Protein AF-A0A1W9GF25-F1 (afdb_monomer_lite)

Sequence (136 aa):
MNEQLAYTLAAASVGFAAAAFFCAGTALLRHKTMVVLATSYWDYNKEHAIAIVSQSAQYAVGGLLLLVSFLMQVVAALASPTNLLSLHPVLANAYIFVLAILLPTGAAAFGLYKLLLRWRLPLLLQELEENTKASS

pLDDT: mean 84.98, std 7.82, range [59.0, 95.12]

Foldseek 3Di:
DDPVLVVLLVVLVVQLVVLVVLLVVLVPDDLVNLLCVQPVPDHHDPVSSLVSQLVSLLSNLVSVVSNVVSVVSNVVSPDDPVPPPPDDPQCVPVVSVCCVCCVVSVVVSVVSSVVSSVVSVVVSVVVNVVVVVVVD

Radius of gyration: 20.84 Å; chains: 1; bounding box: 54×18×61 Å

Structure (mmCIF, N/CA/C/O backbone):
data_AF-A0A1W9GF25-F1
#
_entry.id   AF-A0A1W9GF25-F1
#
loop_
_atom_site.group_PDB
_atom_site.id
_atom_site.type_symbol
_atom_site.label_atom_id
_atom_site.label_alt_id
_atom_site.label_comp_id
_atom_site.label_asym_id
_atom_site.label_entity_id
_atom_site.label_seq_id
_atom_site.pdbx_PDB_ins_code
_atom_site.Cartn_x
_atom_site.Cartn_y
_atom_site.Cartn_z
_atom_site.occupancy
_atom_site.B_iso_or_equiv
_atom_site.auth_seq_id
_atom_site.auth_comp_id
_atom_site.auth_asym_id
_atom_site.auth_atom_id
_atom_site.pdbx_PDB_model_num
ATOM 1 N N . MET A 1 1 ? 2.988 3.974 -32.620 1.00 66.94 1 MET A N 1
ATOM 2 C CA . MET A 1 1 ? 2.699 3.361 -31.306 1.00 66.94 1 MET A CA 1
ATOM 3 C C . MET A 1 1 ? 2.419 1.894 -31.554 1.00 66.94 1 MET A C 1
ATOM 5 O O . MET A 1 1 ? 1.551 1.607 -32.364 1.00 66.94 1 MET A O 1
ATOM 9 N N . ASN A 1 2 ? 3.187 0.996 -30.943 1.00 90.00 2 ASN A N 1
ATOM 10 C CA . ASN A 1 2 ? 3.048 -0.445 -31.176 1.00 90.00 2 ASN A CA 1
ATOM 11 C C . ASN A 1 2 ? 1.895 -0.995 -30.320 1.00 90.00 2 ASN A C 1
ATOM 13 O O . ASN A 1 2 ? 1.624 -0.449 -29.249 1.00 90.00 2 ASN A O 1
ATOM 17 N N . GLU A 1 3 ? 1.251 -2.083 -30.747 1.00 87.88 3 GLU A N 1
ATOM 18 C CA . GLU A 1 3 ? 0.120 -2.699 -30.025 1.00 87.88 3 GLU A CA 1
ATOM 19 C C . GLU A 1 3 ? 0.473 -3.039 -28.567 1.00 87.88 3 GLU A C 1
ATOM 21 O O . GLU A 1 3 ? -0.288 -2.742 -27.650 1.00 87.88 3 GLU A O 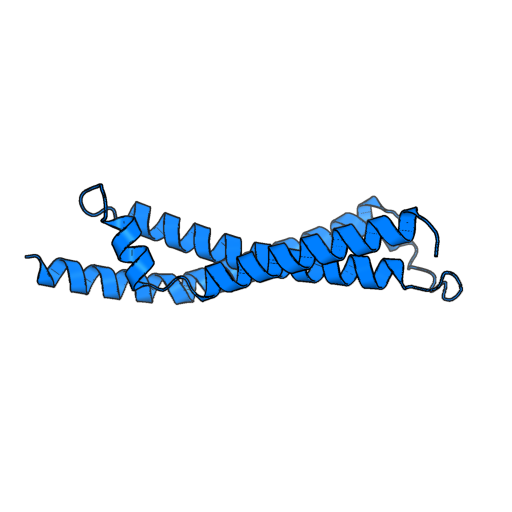1
ATOM 26 N N . GLN A 1 4 ? 1.687 -3.542 -28.325 1.00 86.06 4 GLN A N 1
ATOM 27 C CA . GLN A 1 4 ? 2.202 -3.820 -26.980 1.00 86.06 4 GLN A CA 1
ATOM 28 C C . GLN A 1 4 ? 2.228 -2.575 -26.076 1.00 86.06 4 GLN A C 1
ATOM 30 O O . GLN A 1 4 ? 1.876 -2.655 -24.897 1.00 86.06 4 GLN A O 1
ATOM 35 N N . LEU A 1 5 ? 2.630 -1.420 -26.617 1.00 84.94 5 LEU A N 1
ATOM 36 C CA . LEU A 1 5 ? 2.662 -0.162 -25.869 1.00 84.94 5 LEU A CA 1
ATOM 37 C C . LEU A 1 5 ? 1.236 0.315 -25.562 1.00 84.94 5 LEU A C 1
ATOM 39 O O . LEU A 1 5 ? 0.967 0.748 -24.444 1.00 84.94 5 LEU A O 1
ATOM 43 N N . ALA A 1 6 ? 0.314 0.166 -26.519 1.00 84.75 6 ALA A N 1
ATOM 44 C CA . ALA A 1 6 ? -1.094 0.501 -26.326 1.00 84.75 6 ALA A CA 1
ATOM 45 C C . ALA A 1 6 ? -1.734 -0.344 -25.208 1.00 84.75 6 ALA A C 1
ATOM 47 O O . ALA A 1 6 ? -2.357 0.213 -24.303 1.00 84.75 6 ALA A O 1
ATOM 48 N N . TYR A 1 7 ? -1.521 -1.666 -25.211 1.00 85.75 7 TYR A N 1
ATOM 49 C CA . TYR A 1 7 ? -2.027 -2.552 -24.157 1.00 85.75 7 TYR A CA 1
ATOM 50 C C . TYR A 1 7 ? -1.392 -2.279 -22.790 1.00 85.75 7 TYR A C 1
ATOM 52 O O . TYR A 1 7 ? -2.099 -2.285 -21.784 1.00 85.75 7 TYR A O 1
ATOM 60 N N . THR A 1 8 ? -0.090 -1.981 -22.743 1.00 86.69 8 THR A N 1
ATOM 61 C CA . THR A 1 8 ? 0.608 -1.647 -21.488 1.00 86.69 8 THR A CA 1
ATOM 62 C C . THR A 1 8 ? 0.044 -0.368 -20.865 1.00 86.69 8 THR A C 1
ATOM 64 O O . THR A 1 8 ? -0.275 -0.349 -19.677 1.00 86.69 8 THR A O 1
ATOM 67 N N . LEU A 1 9 ? -0.149 0.688 -21.663 1.00 85.38 9 LEU A N 1
ATOM 68 C CA . LEU A 1 9 ? -0.718 1.951 -21.183 1.00 85.38 9 LEU A CA 1
ATOM 69 C C . LEU A 1 9 ? -2.189 1.805 -20.772 1.00 85.38 9 LEU A C 1
ATOM 71 O O . LEU A 1 9 ? -2.597 2.377 -19.758 1.00 85.38 9 LEU A O 1
ATOM 75 N N . ALA A 1 10 ? -2.978 1.018 -21.510 1.00 86.94 10 ALA A N 1
ATOM 76 C CA . ALA A 1 10 ? -4.361 0.720 -21.147 1.00 86.94 10 ALA A CA 1
ATOM 77 C C . ALA A 1 10 ? -4.442 -0.036 -19.809 1.00 86.94 10 ALA A C 1
ATOM 79 O O . ALA A 1 10 ? -5.169 0.389 -18.909 1.00 86.94 10 ALA A O 1
ATOM 80 N N . ALA A 1 11 ? -3.650 -1.101 -19.641 1.00 87.25 11 ALA A N 1
ATOM 81 C CA . ALA A 1 11 ? -3.591 -1.867 -18.398 1.00 87.25 11 ALA A CA 1
ATOM 82 C C . ALA A 1 11 ? -3.137 -1.000 -17.212 1.00 87.25 11 ALA A C 1
ATOM 84 O O . ALA A 1 11 ? -3.767 -1.033 -16.153 1.00 87.25 11 ALA A O 1
ATOM 85 N N . ALA A 1 12 ? -2.106 -0.170 -17.403 1.00 86.38 12 ALA A N 1
ATOM 86 C CA . ALA A 1 12 ? -1.625 0.739 -16.368 1.00 86.38 12 ALA A CA 1
ATOM 87 C C . ALA A 1 12 ? -2.678 1.787 -15.975 1.00 86.38 12 ALA A C 1
ATOM 89 O O . ALA A 1 12 ? -2.841 2.078 -14.792 1.00 86.38 12 ALA A O 1
ATOM 90 N N . SER A 1 13 ? -3.441 2.307 -16.940 1.00 85.50 13 SER A N 1
ATOM 91 C CA . SER A 1 13 ? -4.507 3.285 -16.684 1.00 85.50 13 SER A CA 1
ATOM 92 C C . SER A 1 13 ? -5.674 2.678 -15.902 1.00 85.50 13 SER A C 1
ATOM 94 O O . SER A 1 13 ? -6.134 3.267 -14.922 1.00 85.50 13 SER A O 1
ATOM 96 N N . VAL A 1 14 ? -6.128 1.481 -16.291 1.00 87.31 14 VAL A N 1
ATOM 97 C CA . VAL A 1 14 ? -7.185 0.750 -15.567 1.00 87.31 14 VAL A CA 1
ATOM 98 C C . VAL A 1 14 ? -6.725 0.412 -14.149 1.00 87.31 14 VAL A C 1
ATOM 100 O O . VAL A 1 14 ? -7.462 0.633 -13.187 1.00 87.31 14 VAL A O 1
ATOM 103 N N . GLY A 1 15 ? -5.489 -0.066 -14.006 1.00 85.88 15 GLY A N 1
ATOM 104 C CA . GLY A 1 15 ? -4.892 -0.362 -12.712 1.00 85.88 15 GLY A CA 1
ATOM 105 C C . GLY A 1 15 ? -4.765 0.869 -11.811 1.00 85.88 15 GLY A C 1
ATOM 106 O O . GLY A 1 15 ? -5.131 0.812 -10.636 1.00 85.88 15 GLY A O 1
ATOM 107 N N . PHE A 1 16 ? -4.317 2.000 -12.362 1.00 85.94 16 PHE A N 1
ATOM 108 C CA . PHE A 1 16 ? -4.226 3.268 -11.639 1.00 85.94 16 PHE A CA 1
ATOM 109 C C . PHE A 1 16 ? -5.600 3.730 -11.144 1.00 85.94 16 PHE A C 1
ATOM 111 O O . PHE A 1 16 ? -5.740 4.097 -9.976 1.00 85.94 16 PHE A O 1
ATOM 118 N N . ALA A 1 17 ? -6.629 3.656 -11.993 1.00 86.44 17 ALA A N 1
ATOM 119 C CA . ALA A 1 17 ? -7.995 3.989 -11.600 1.00 86.44 17 ALA A CA 1
ATOM 120 C C . ALA A 1 17 ? -8.492 3.079 -10.463 1.00 86.44 17 ALA A C 1
ATOM 122 O O . ALA A 1 17 ? -8.990 3.579 -9.454 1.00 86.44 17 ALA A O 1
ATOM 123 N N . ALA A 1 18 ? -8.296 1.761 -10.569 1.00 85.19 18 ALA A N 1
ATOM 124 C CA . ALA A 1 18 ? -8.668 0.815 -9.515 1.00 85.19 18 ALA A CA 1
ATOM 125 C C . ALA A 1 18 ? -7.944 1.108 -8.186 1.00 85.19 18 ALA A C 1
ATOM 127 O O . ALA A 1 18 ? -8.565 1.120 -7.121 1.00 85.19 18 ALA A O 1
ATOM 128 N N . ALA A 1 19 ? -6.647 1.415 -8.242 1.00 87.81 19 ALA A N 1
ATOM 129 C CA . ALA A 1 19 ? -5.861 1.797 -7.074 1.00 87.81 19 ALA A CA 1
ATOM 130 C C . ALA A 1 19 ? -6.362 3.107 -6.438 1.00 87.81 19 ALA A C 1
ATOM 132 O O . ALA A 1 19 ? -6.468 3.198 -5.213 1.00 87.81 19 ALA A O 1
ATOM 133 N N . ALA A 1 20 ? -6.746 4.096 -7.251 1.00 84.81 20 ALA A N 1
ATOM 134 C CA . ALA A 1 20 ? -7.342 5.342 -6.772 1.00 84.81 20 ALA A CA 1
ATOM 135 C C . ALA A 1 20 ? -8.678 5.089 -6.059 1.00 84.81 20 ALA A C 1
ATOM 137 O O . ALA A 1 20 ? -8.912 5.649 -4.987 1.00 84.81 20 ALA A O 1
ATOM 138 N N . PHE A 1 21 ? -9.520 4.203 -6.602 1.00 85.38 21 PHE A N 1
ATOM 139 C CA . PHE A 1 21 ? -10.760 3.782 -5.949 1.00 85.38 21 PHE A CA 1
ATOM 140 C C . PHE A 1 21 ? -10.503 3.081 -4.609 1.00 85.38 21 PHE A C 1
ATOM 142 O O . PHE A 1 21 ? -11.204 3.378 -3.641 1.00 85.38 21 PHE A O 1
ATOM 149 N N . PHE A 1 22 ? -9.481 2.224 -4.500 1.00 81.88 22 PHE A N 1
ATOM 150 C CA . PHE A 1 22 ? -9.099 1.629 -3.212 1.00 81.88 22 PHE A CA 1
ATOM 151 C C . PHE A 1 22 ? -8.660 2.684 -2.192 1.00 81.88 22 PHE A C 1
ATOM 153 O O . PHE A 1 22 ? -9.107 2.654 -1.041 1.00 81.88 22 PHE A O 1
ATOM 160 N N . CYS A 1 23 ? -7.836 3.646 -2.611 1.00 85.56 23 CYS A N 1
ATOM 161 C CA . CYS A 1 23 ? -7.421 4.760 -1.761 1.00 85.56 23 CYS A CA 1
ATOM 162 C C . CYS A 1 23 ? -8.622 5.594 -1.299 1.00 85.56 23 CYS A C 1
ATOM 164 O O . CYS A 1 23 ? -8.760 5.859 -0.104 1.00 85.56 23 CYS A O 1
ATOM 166 N N . ALA A 1 24 ? -9.517 5.961 -2.220 1.00 84.31 24 ALA A N 1
ATOM 167 C CA . ALA A 1 24 ? -10.711 6.743 -1.921 1.00 84.31 24 ALA A CA 1
ATOM 168 C C . ALA A 1 24 ? -11.662 5.991 -0.982 1.00 84.31 24 ALA A C 1
ATOM 170 O O . ALA A 1 24 ? -12.058 6.536 0.045 1.00 84.31 24 ALA A O 1
ATOM 171 N N . GLY A 1 25 ? -11.968 4.722 -1.268 1.00 82.44 25 GLY A N 1
ATOM 172 C CA . GLY A 1 25 ? -12.815 3.894 -0.407 1.00 82.44 25 GLY A CA 1
ATOM 173 C C . GLY A 1 25 ? -12.258 3.781 1.012 1.00 82.44 25 GLY A C 1
ATOM 174 O O . GLY A 1 25 ? -12.987 3.926 1.990 1.00 82.44 25 GLY A O 1
ATOM 175 N N . THR A 1 26 ? -10.940 3.635 1.138 1.00 84.00 26 THR A N 1
ATOM 176 C CA . THR A 1 26 ? -10.277 3.541 2.443 1.00 84.00 26 THR A CA 1
ATOM 177 C C . THR A 1 26 ? -10.187 4.883 3.181 1.00 84.00 26 THR A C 1
ATOM 179 O O . THR A 1 26 ? -10.195 4.922 4.418 1.00 84.00 26 THR A O 1
ATOM 182 N N . ALA A 1 27 ? -10.098 5.995 2.448 1.00 80.69 27 ALA A N 1
ATOM 183 C CA . ALA A 1 27 ? -10.129 7.346 3.005 1.00 80.69 27 ALA A CA 1
ATOM 184 C C . ALA A 1 27 ? -11.538 7.751 3.466 1.00 80.69 27 ALA A C 1
ATOM 186 O O . ALA A 1 27 ? -11.681 8.440 4.474 1.00 80.69 27 ALA A O 1
ATOM 187 N N . LEU A 1 28 ? -12.572 7.297 2.754 1.00 84.00 28 LEU A N 1
ATOM 188 C CA . LEU A 1 28 ? -13.977 7.567 3.067 1.00 84.00 28 LEU A CA 1
ATOM 189 C C . LEU A 1 28 ? -14.534 6.669 4.179 1.00 84.00 28 LEU A C 1
ATOM 191 O O . LEU A 1 28 ? -15.577 6.988 4.751 1.00 84.00 28 LEU A O 1
ATOM 195 N N . LEU A 1 29 ? -13.849 5.571 4.512 1.00 82.81 29 LEU A N 1
ATOM 196 C CA . LEU A 1 29 ? -14.247 4.677 5.593 1.00 82.81 29 LEU A CA 1
ATOM 197 C C . LEU A 1 29 ? -14.077 5.372 6.956 1.00 82.81 29 LEU A C 1
ATOM 199 O O . LEU A 1 29 ? -12.971 5.494 7.487 1.00 82.81 29 LEU A O 1
ATOM 203 N N . ARG A 1 30 ? -15.194 5.852 7.514 1.00 80.25 30 ARG A N 1
ATOM 204 C CA . ARG A 1 30 ? -15.246 6.551 8.808 1.00 80.25 30 ARG A CA 1
ATOM 205 C C . ARG A 1 30 ? -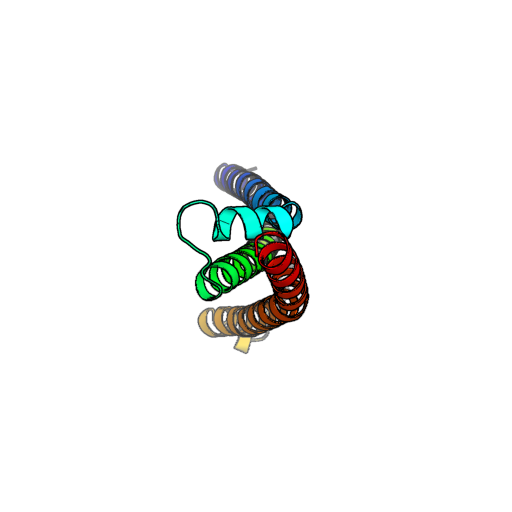15.206 5.571 9.982 1.00 80.25 30 ARG A C 1
ATOM 207 O O . ARG A 1 30 ? -15.704 4.452 9.880 1.00 80.25 30 ARG A O 1
ATOM 214 N N . HIS A 1 31 ? -14.715 6.046 11.129 1.00 75.94 31 HIS A N 1
ATOM 215 C CA . HIS A 1 31 ? -14.701 5.300 12.395 1.00 75.94 31 HIS A CA 1
ATOM 216 C C . HIS A 1 31 ? -16.103 4.793 12.775 1.00 75.94 31 HIS A C 1
ATOM 218 O O . HIS A 1 31 ? -16.247 3.617 13.080 1.00 75.94 31 HIS A O 1
ATOM 224 N N . LYS A 1 32 ? -17.157 5.613 12.626 1.00 77.62 32 LYS A N 1
ATOM 225 C CA . LYS A 1 32 ? -18.547 5.203 12.914 1.00 77.62 32 LYS A CA 1
ATOM 226 C C . LYS A 1 32 ? -18.981 3.993 12.096 1.00 77.62 32 LYS A C 1
ATOM 228 O O . LYS A 1 32 ? -19.580 3.067 12.623 1.00 77.62 32 LYS A O 1
ATOM 233 N N . THR A 1 33 ? -18.645 3.980 10.808 1.00 81.69 33 THR A N 1
ATOM 234 C CA . THR A 1 33 ? -18.967 2.861 9.918 1.00 81.69 33 THR A CA 1
ATOM 235 C C . THR A 1 33 ? -18.199 1.607 10.322 1.00 81.69 33 THR A C 1
ATOM 237 O O . THR A 1 33 ? -18.777 0.527 10.323 1.00 81.69 33 THR A O 1
ATOM 240 N N . MET A 1 34 ? -16.927 1.742 10.713 1.00 80.25 34 MET A N 1
ATOM 241 C CA . MET A 1 34 ? -16.128 0.619 11.217 1.00 80.25 34 MET A CA 1
ATOM 242 C C 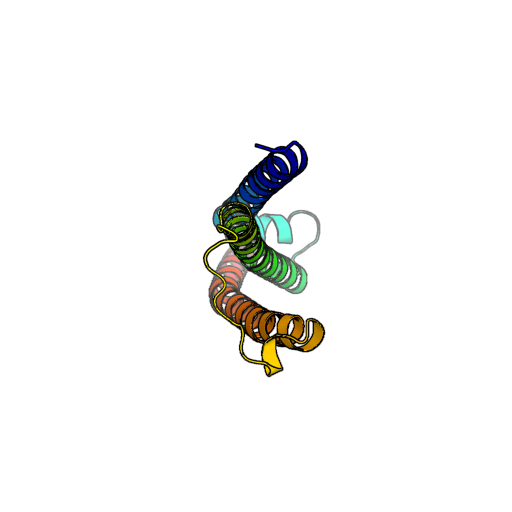. MET A 1 34 ? -16.700 0.040 12.515 1.00 80.25 34 MET A C 1
ATOM 244 O O . MET A 1 34 ? -16.726 -1.177 12.664 1.00 80.25 34 MET A O 1
ATOM 248 N N . VAL A 1 35 ? -17.188 0.890 13.425 1.00 78.25 35 VAL A N 1
ATOM 249 C CA . VAL A 1 35 ? -17.864 0.452 14.655 1.00 78.25 35 VAL A CA 1
ATOM 250 C C . VAL A 1 35 ? -19.137 -0.322 14.323 1.00 78.25 35 VAL A C 1
ATOM 252 O O . VAL A 1 35 ? -19.298 -1.434 14.807 1.00 78.25 35 VAL A O 1
ATOM 255 N N . VAL A 1 36 ? -19.987 0.206 13.435 1.00 80.31 36 VAL A N 1
ATOM 256 C CA . VAL A 1 36 ? -21.208 -0.488 12.984 1.00 80.31 36 VAL A CA 1
ATOM 257 C C . VAL A 1 36 ? -20.880 -1.835 12.334 1.00 80.31 36 VAL A C 1
ATOM 259 O O . VAL A 1 36 ? -21.530 -2.834 12.622 1.00 80.31 36 VAL A O 1
ATOM 262 N N . LEU A 1 37 ? -19.845 -1.896 11.491 1.00 79.88 37 LEU A N 1
ATOM 263 C CA . LEU A 1 37 ? -19.365 -3.154 10.909 1.00 79.88 37 LEU A CA 1
ATOM 264 C C . LEU A 1 37 ? -18.946 -4.148 11.999 1.00 79.88 37 LEU A C 1
ATOM 266 O O . LEU A 1 37 ? -19.311 -5.318 11.917 1.00 79.88 37 LEU A O 1
ATOM 270 N N . ALA A 1 38 ? -18.250 -3.675 13.035 1.00 77.06 38 ALA A N 1
ATOM 271 C CA . ALA A 1 38 ? -17.774 -4.509 14.131 1.00 77.06 38 ALA A CA 1
ATOM 272 C C . ALA A 1 38 ? -18.888 -5.023 15.065 1.00 77.06 38 ALA A C 1
ATOM 274 O O . ALA A 1 38 ? -18.675 -6.032 15.733 1.00 77.06 38 ALA A O 1
ATOM 275 N N . THR A 1 39 ? -20.049 -4.357 15.117 1.00 73.25 39 THR A N 1
ATOM 276 C CA . THR A 1 39 ? -21.154 -4.672 16.048 1.00 73.25 39 THR A CA 1
ATOM 277 C C . THR A 1 39 ? -22.434 -5.180 15.372 1.00 73.25 39 THR A C 1
ATOM 279 O O . THR A 1 39 ? -23.403 -5.493 16.053 1.00 73.25 39 THR A O 1
ATOM 282 N N . SER A 1 40 ? -22.469 -5.268 14.037 1.00 67.62 40 SER A N 1
ATOM 283 C CA . SER A 1 40 ? -23.706 -5.514 13.269 1.00 67.62 40 SER A CA 1
ATOM 284 C C . SER A 1 40 ? -24.335 -6.909 13.407 1.00 67.62 40 SER A C 1
ATOM 286 O O . SER A 1 40 ? -25.536 -7.036 13.190 1.00 67.62 40 SER A O 1
ATOM 288 N N . TYR A 1 41 ? -23.563 -7.948 13.742 1.00 60.97 41 TYR A N 1
ATOM 289 C CA . TYR A 1 41 ? -24.056 -9.340 13.761 1.00 60.97 41 TYR A CA 1
ATOM 290 C C . TYR A 1 41 ? -23.653 -10.156 14.988 1.00 60.97 41 TYR A C 1
ATOM 292 O O . TYR A 1 41 ? -24.302 -11.152 15.294 1.00 60.97 41 TYR A O 1
ATOM 300 N N . TRP A 1 42 ? -22.583 -9.763 15.667 1.00 59.00 42 TRP A N 1
ATOM 301 C CA . TRP A 1 42 ? -22.074 -10.440 16.850 1.00 59.00 42 TRP A CA 1
ATOM 302 C C . TRP A 1 42 ? -22.034 -9.413 17.968 1.00 59.00 42 TRP A C 1
ATOM 304 O O . TRP A 1 42 ? -21.605 -8.280 17.731 1.00 59.00 42 TRP A O 1
ATOM 314 N N . ASP A 1 43 ? -22.469 -9.807 19.166 1.00 65.12 43 ASP A N 1
ATOM 315 C CA . ASP A 1 43 ? -22.212 -9.023 20.368 1.00 65.12 43 ASP A CA 1
ATOM 316 C C . ASP A 1 43 ? -20.744 -8.582 20.389 1.00 65.12 43 ASP A C 1
ATOM 318 O O . ASP A 1 43 ? -19.841 -9.297 19.942 1.00 65.12 43 ASP A O 1
ATOM 322 N N . TYR A 1 44 ? -20.549 -7.356 20.863 1.00 64.12 44 TYR A N 1
ATOM 323 C CA . TYR A 1 44 ? -19.309 -6.592 20.819 1.00 64.12 44 TYR A CA 1
ATOM 324 C C . TYR A 1 44 ? -18.024 -7.444 20.871 1.00 64.12 44 TYR A C 1
ATOM 326 O O . TYR A 1 44 ? -17.711 -8.072 21.884 1.00 64.12 44 TYR A O 1
ATOM 334 N N . ASN A 1 45 ? -17.223 -7.393 19.797 1.00 77.62 45 ASN A N 1
ATOM 335 C CA . ASN A 1 45 ? -15.900 -8.013 19.758 1.00 77.62 45 ASN A CA 1
ATOM 336 C C . ASN A 1 45 ? -14.808 -6.986 19.418 1.00 77.62 45 ASN A C 1
ATOM 338 O O . ASN A 1 45 ? -14.583 -6.627 18.258 1.00 77.62 45 ASN A O 1
ATOM 342 N N . LYS A 1 46 ? -14.082 -6.551 20.453 1.00 80.50 46 LYS A N 1
ATOM 343 C CA . LYS A 1 46 ? -12.942 -5.626 20.350 1.00 80.50 46 LYS A CA 1
ATOM 344 C C . LYS A 1 46 ? -11.876 -6.107 19.360 1.00 80.50 46 LYS A C 1
ATOM 346 O O . LYS A 1 46 ? -11.347 -5.300 18.599 1.00 80.50 46 LYS A O 1
ATOM 351 N N . GLU A 1 47 ? -11.590 -7.406 19.332 1.00 84.81 47 GLU A N 1
ATOM 352 C CA . GLU A 1 47 ? -10.589 -7.983 18.428 1.00 84.81 47 GLU A CA 1
ATOM 353 C C . GLU A 1 47 ? -11.036 -7.894 16.966 1.00 84.81 47 GLU A C 1
ATOM 355 O O . GLU A 1 47 ? -10.229 -7.620 16.075 1.00 84.81 47 GLU A O 1
ATOM 360 N N . HIS A 1 48 ? -12.340 -8.032 16.711 1.00 85.31 48 HIS A N 1
ATOM 361 C CA . HIS A 1 48 ? -12.892 -7.859 15.371 1.00 85.31 48 HIS A CA 1
ATOM 362 C C . HIS A 1 48 ? -12.765 -6.405 14.889 1.00 85.31 48 HIS A C 1
ATOM 364 O O . HIS A 1 48 ? -12.345 -6.154 13.758 1.00 85.31 48 HIS A O 1
ATOM 370 N N . ALA A 1 49 ? -13.022 -5.438 15.771 1.00 82.75 49 ALA A N 1
ATOM 371 C CA . ALA A 1 49 ? -12.833 -4.016 15.485 1.00 82.75 49 ALA A CA 1
ATOM 372 C C . ALA A 1 49 ? -11.361 -3.678 15.153 1.00 82.75 49 ALA A C 1
ATOM 374 O O . ALA A 1 49 ? -11.079 -2.964 14.185 1.00 82.75 49 ALA A O 1
ATOM 375 N N . ILE A 1 50 ? -10.411 -4.240 15.913 1.00 87.38 50 ILE A N 1
ATOM 376 C CA . ILE A 1 50 ? -8.968 -4.102 15.653 1.00 87.38 50 ILE A CA 1
ATOM 377 C C . ILE A 1 50 ? -8.606 -4.695 14.285 1.00 87.38 50 ILE A C 1
ATOM 379 O O . ILE A 1 50 ? -7.864 -4.069 13.521 1.00 87.38 50 ILE A O 1
ATOM 383 N N . ALA A 1 51 ? -9.146 -5.871 13.953 1.00 88.94 51 ALA A N 1
ATOM 384 C CA . ALA A 1 51 ? -8.913 -6.518 12.665 1.00 88.94 51 ALA A CA 1
ATOM 385 C C . ALA A 1 51 ? -9.413 -5.658 11.490 1.00 88.94 51 ALA A C 1
ATOM 387 O O . ALA A 1 51 ? -8.668 -5.460 10.528 1.00 88.94 51 ALA A O 1
ATOM 388 N N . ILE A 1 52 ? -10.611 -5.070 11.595 1.00 88.25 52 ILE A N 1
ATOM 389 C CA . ILE A 1 52 ? -11.178 -4.180 10.565 1.00 88.25 52 ILE A CA 1
ATOM 390 C C . ILE A 1 52 ? -10.292 -2.944 10.353 1.00 88.25 52 ILE A C 1
ATOM 392 O O . ILE A 1 52 ? -9.986 -2.584 9.212 1.00 88.25 52 ILE A O 1
ATOM 396 N N . VAL A 1 53 ? -9.834 -2.298 11.431 1.00 89.12 53 VAL A N 1
ATOM 397 C CA . VAL A 1 53 ? -8.944 -1.127 11.320 1.00 89.12 53 VAL A CA 1
ATOM 398 C C . VAL A 1 53 ? -7.596 -1.504 10.716 1.00 89.12 53 VAL A C 1
ATOM 400 O O . VAL A 1 53 ? -7.080 -0.776 9.865 1.00 89.12 53 VAL A O 1
ATOM 403 N N . SER A 1 54 ? -7.030 -2.638 11.129 1.00 90.69 54 SER A N 1
ATOM 404 C CA . SER A 1 54 ? -5.781 -3.162 10.575 1.00 90.69 54 SER A CA 1
ATOM 405 C C . SER A 1 54 ? -5.901 -3.402 9.070 1.00 90.69 54 SER A C 1
ATOM 407 O O . SER A 1 54 ? -5.087 -2.897 8.294 1.00 90.69 54 SER A O 1
ATOM 409 N N . GLN A 1 55 ? -6.964 -4.085 8.642 1.00 90.31 55 GLN A N 1
ATOM 410 C CA . GLN A 1 55 ? -7.236 -4.359 7.236 1.00 90.31 55 GLN A CA 1
ATOM 411 C C . GLN A 1 55 ? -7.449 -3.064 6.438 1.00 90.31 55 GLN A C 1
ATOM 413 O O . GLN A 1 55 ? -6.890 -2.904 5.354 1.00 90.31 55 GLN A O 1
ATOM 418 N N . SER A 1 56 ? -8.178 -2.093 6.996 1.00 89.94 56 SER A N 1
ATOM 419 C CA . SER A 1 56 ? -8.318 -0.762 6.396 1.00 89.94 56 SER A CA 1
ATOM 420 C C . SER A 1 56 ? -6.957 -0.079 6.207 1.00 89.94 56 SER A C 1
ATOM 422 O O . SER A 1 56 ? -6.666 0.421 5.124 1.00 89.94 56 SER A O 1
ATOM 424 N N . ALA A 1 57 ? -6.083 -0.091 7.216 1.00 90.00 57 ALA A N 1
ATOM 425 C CA . ALA A 1 57 ? -4.748 0.491 7.094 1.00 90.00 57 ALA A CA 1
ATOM 426 C C . ALA A 1 57 ? -3.897 -0.226 6.028 1.00 90.00 57 ALA A C 1
ATOM 428 O O . ALA A 1 57 ? -3.205 0.437 5.256 1.00 90.00 57 ALA A O 1
ATOM 429 N N . GLN A 1 58 ? -3.975 -1.557 5.939 1.00 91.25 58 GLN A N 1
ATOM 430 C CA . GLN A 1 58 ? -3.282 -2.334 4.905 1.00 91.25 58 GLN A CA 1
ATOM 431 C C . GLN A 1 58 ? -3.767 -1.974 3.496 1.00 91.25 58 GLN A C 1
ATOM 433 O O . GLN A 1 58 ? -2.937 -1.748 2.615 1.00 91.25 58 GLN A O 1
ATOM 438 N N . TYR A 1 59 ? -5.081 -1.847 3.284 1.00 90.38 59 TYR A N 1
ATOM 439 C CA . TYR A 1 59 ? -5.627 -1.435 1.988 1.00 90.38 59 TYR A CA 1
ATOM 440 C C . TYR A 1 59 ? -5.248 -0.002 1.610 1.00 90.38 59 TYR A C 1
ATOM 442 O O . TYR A 1 59 ? -4.965 0.247 0.439 1.00 90.38 59 TYR A O 1
ATOM 450 N N . ALA A 1 60 ? -5.164 0.922 2.574 1.00 89.69 60 ALA A N 1
ATOM 451 C CA . ALA A 1 60 ? -4.698 2.286 2.309 1.00 89.69 60 ALA A CA 1
ATOM 452 C C . ALA A 1 60 ? -3.263 2.284 1.766 1.00 89.69 60 ALA A C 1
ATOM 454 O O . ALA A 1 60 ? -2.979 2.890 0.734 1.00 89.69 60 ALA A O 1
ATOM 455 N N . VAL A 1 61 ? -2.361 1.580 2.457 1.00 92.50 61 VAL A N 1
ATOM 456 C CA . VAL A 1 61 ? -0.950 1.487 2.059 1.00 92.50 61 VAL A CA 1
ATOM 457 C C . VAL A 1 61 ? -0.811 0.753 0.729 1.00 92.50 61 VAL A C 1
ATOM 459 O O . VAL A 1 61 ? -0.124 1.237 -0.167 1.00 92.50 61 VAL A O 1
ATOM 462 N N . GLY A 1 62 ? -1.492 -0.384 0.573 1.00 91.06 62 GLY A N 1
ATOM 463 C CA . GLY A 1 62 ? -1.476 -1.166 -0.661 1.00 91.06 62 GLY A CA 1
ATOM 464 C C . GLY A 1 62 ? -1.982 -0.370 -1.865 1.00 91.06 62 GLY A C 1
ATOM 465 O O . GLY A 1 62 ? -1.334 -0.368 -2.909 1.00 91.06 62 GLY A O 1
ATOM 466 N N . GLY A 1 63 ? -3.082 0.372 -1.709 1.00 90.81 63 GLY A N 1
ATOM 467 C CA . GLY A 1 63 ? -3.618 1.245 -2.755 1.00 90.81 63 GLY A CA 1
ATOM 468 C C . GLY A 1 63 ? -2.629 2.334 -3.181 1.00 90.81 63 GLY A C 1
ATOM 469 O O . GLY A 1 63 ? -2.420 2.542 -4.376 1.00 90.81 63 GLY A O 1
ATOM 470 N N . LEU A 1 64 ? -1.953 2.979 -2.223 1.00 90.94 64 LEU A N 1
ATOM 471 C CA . LEU A 1 64 ? -0.925 3.983 -2.520 1.00 90.94 64 LEU A CA 1
ATOM 472 C C . LEU A 1 64 ? 0.259 3.384 -3.287 1.00 90.94 64 LEU A C 1
ATOM 474 O O . LEU A 1 64 ? 0.728 3.977 -4.257 1.00 90.94 64 LEU A O 1
ATOM 478 N N . LEU A 1 65 ? 0.721 2.195 -2.895 1.00 92.69 65 LEU A N 1
ATOM 479 C CA . LEU A 1 65 ? 1.804 1.504 -3.601 1.00 92.69 65 LEU A CA 1
ATOM 480 C C . LEU A 1 65 ? 1.400 1.091 -5.018 1.00 92.69 65 LEU A C 1
ATOM 482 O O . LEU A 1 65 ? 2.214 1.200 -5.934 1.00 92.69 65 LEU A O 1
ATOM 486 N N . LEU A 1 66 ? 0.150 0.665 -5.220 1.00 92.44 66 LEU A N 1
ATOM 487 C CA . LEU A 1 66 ? -0.375 0.369 -6.552 1.00 92.44 66 LEU A CA 1
ATOM 488 C C . LEU A 1 66 ? -0.401 1.622 -7.433 1.00 92.44 66 LEU A C 1
ATOM 490 O O . LEU A 1 66 ? 0.047 1.556 -8.575 1.00 92.44 66 LEU A O 1
ATOM 494 N N . LEU A 1 67 ? -0.840 2.772 -6.906 1.00 90.56 67 LEU A N 1
ATOM 495 C CA . LEU A 1 67 ? -0.789 4.043 -7.642 1.00 90.56 67 LEU A CA 1
ATOM 496 C C . LEU A 1 67 ? 0.636 4.369 -8.102 1.00 90.56 67 LEU A C 1
ATOM 498 O O . LEU A 1 67 ? 0.852 4.658 -9.279 1.00 90.56 67 LEU A O 1
ATOM 502 N N . VAL A 1 68 ? 1.612 4.272 -7.195 1.00 91.12 68 VAL A N 1
ATOM 503 C CA . VAL A 1 68 ? 3.028 4.501 -7.522 1.00 91.12 68 VAL A CA 1
ATOM 504 C C . VAL A 1 68 ? 3.522 3.490 -8.560 1.00 91.12 68 VAL A C 1
ATOM 506 O O . VAL A 1 68 ? 4.201 3.879 -9.508 1.00 91.12 68 VAL A O 1
ATOM 509 N N . SER A 1 69 ? 3.152 2.213 -8.430 1.00 91.62 69 SER A N 1
ATOM 510 C CA . SER A 1 69 ? 3.531 1.166 -9.384 1.00 91.62 69 SER A CA 1
ATOM 511 C C . SER A 1 69 ? 3.023 1.465 -10.795 1.00 91.62 69 SER A C 1
ATOM 513 O O . SER A 1 69 ? 3.801 1.412 -11.747 1.00 91.62 69 SER A O 1
ATOM 515 N N . PHE A 1 70 ? 1.751 1.839 -10.947 1.00 89.50 70 PHE A N 1
ATOM 516 C CA . PHE A 1 70 ? 1.192 2.159 -12.260 1.00 89.50 70 PHE A CA 1
ATOM 517 C C . PHE A 1 70 ? 1.771 3.448 -12.847 1.00 89.50 70 PHE A C 1
ATOM 519 O O . PHE A 1 70 ? 2.047 3.490 -14.046 1.00 89.50 70 PHE A O 1
ATOM 526 N N . LEU A 1 71 ? 2.047 4.465 -12.023 1.00 88.81 71 LEU A N 1
ATOM 527 C CA . LEU A 1 71 ? 2.773 5.658 -12.476 1.00 88.81 71 LEU A CA 1
ATOM 528 C C . LEU A 1 71 ? 4.162 5.296 -13.009 1.00 88.81 71 LEU A C 1
ATOM 530 O O . LEU A 1 71 ? 4.540 5.749 -14.086 1.00 88.81 71 LEU A O 1
ATOM 534 N N . MET A 1 72 ? 4.897 4.436 -12.301 1.00 88.19 72 MET A N 1
ATOM 535 C CA . MET A 1 72 ? 6.209 3.966 -12.751 1.00 88.19 72 MET A CA 1
ATOM 536 C C . MET A 1 72 ? 6.118 3.154 -14.046 1.00 88.19 72 MET A C 1
ATOM 538 O O . MET A 1 72 ? 6.983 3.305 -14.903 1.00 88.19 72 MET A O 1
ATOM 542 N N . GLN A 1 73 ? 5.066 2.352 -14.239 1.00 89.12 73 GLN A N 1
ATOM 543 C CA . GLN A 1 73 ? 4.830 1.644 -15.504 1.00 89.12 73 GLN A CA 1
ATOM 544 C C . GLN A 1 73 ? 4.600 2.613 -16.672 1.00 89.12 73 GLN A C 1
ATOM 546 O O . GLN A 1 73 ? 5.158 2.407 -17.748 1.00 89.12 73 GLN A O 1
ATOM 551 N N . VAL A 1 74 ? 3.840 3.695 -16.464 1.00 87.31 74 VAL A N 1
ATOM 552 C CA . VAL A 1 74 ? 3.643 4.737 -17.488 1.00 87.31 74 VAL A CA 1
ATOM 553 C C . VAL A 1 74 ? 4.956 5.463 -17.786 1.00 87.31 74 VAL A C 1
ATOM 555 O O . VAL A 1 74 ? 5.307 5.627 -18.952 1.00 87.31 74 VAL A O 1
ATOM 558 N N . VAL A 1 75 ? 5.717 5.849 -16.758 1.00 87.50 75 VAL A N 1
ATOM 559 C CA . VAL A 1 75 ? 7.032 6.491 -16.934 1.00 87.50 75 VAL A CA 1
ATOM 560 C C . VAL A 1 75 ? 7.991 5.573 -17.694 1.00 87.50 75 VAL A C 1
ATOM 562 O O . VAL A 1 75 ? 8.644 6.025 -18.631 1.00 87.50 75 VAL A O 1
ATOM 565 N N . ALA A 1 76 ? 8.042 4.286 -17.346 1.00 85.75 76 ALA A N 1
ATOM 566 C CA . ALA A 1 76 ? 8.875 3.301 -18.031 1.00 85.75 76 ALA A CA 1
ATOM 567 C C . ALA A 1 76 ? 8.463 3.116 -19.499 1.00 85.75 76 ALA A C 1
ATOM 569 O O . ALA A 1 76 ? 9.324 3.028 -20.369 1.00 85.75 76 ALA A O 1
ATOM 570 N N . ALA A 1 77 ? 7.160 3.110 -19.786 1.00 85.00 77 ALA A N 1
ATOM 571 C CA . ALA A 1 77 ? 6.634 3.000 -21.144 1.00 85.00 77 ALA A CA 1
ATOM 572 C C . ALA A 1 77 ? 6.943 4.233 -22.017 1.00 85.00 77 ALA A C 1
ATOM 574 O O . ALA A 1 77 ? 7.044 4.113 -23.237 1.00 85.00 77 ALA A O 1
ATOM 575 N N . LEU A 1 78 ? 7.087 5.411 -21.400 1.00 83.50 78 LEU A N 1
ATOM 576 C CA . LEU A 1 78 ? 7.414 6.672 -22.076 1.00 83.50 78 LEU A CA 1
ATOM 577 C C . LEU A 1 78 ? 8.921 6.973 -22.119 1.00 83.50 78 LEU A C 1
ATOM 579 O O . LEU A 1 78 ? 9.338 7.884 -22.837 1.00 83.50 78 LEU A O 1
ATOM 583 N N . ALA A 1 79 ? 9.742 6.248 -21.358 1.00 83.69 79 ALA A N 1
ATOM 584 C CA . ALA A 1 79 ? 11.181 6.466 -21.314 1.00 83.69 79 ALA A CA 1
ATOM 585 C C . ALA A 1 79 ? 11.818 6.153 -22.681 1.00 83.69 79 ALA A C 1
ATOM 587 O O . ALA A 1 79 ? 11.702 5.045 -23.204 1.00 83.69 79 ALA A O 1
ATOM 588 N N . SER A 1 80 ? 12.503 7.141 -23.269 1.00 68.75 80 SER A N 1
ATOM 589 C CA . SER A 1 80 ? 13.172 6.968 -24.562 1.00 68.75 80 SER A CA 1
ATOM 590 C C . SER A 1 80 ? 14.377 6.026 -24.435 1.00 68.75 80 SER A C 1
ATOM 592 O O . SER A 1 80 ? 15.221 6.249 -23.561 1.00 68.75 80 SER A O 1
ATOM 594 N N . PRO A 1 81 ? 14.550 5.053 -25.349 1.00 67.56 81 PRO A N 1
ATOM 595 C CA . PRO A 1 81 ? 15.707 4.155 -25.354 1.00 67.56 81 PRO A CA 1
ATOM 596 C C . PRO A 1 81 ? 17.043 4.867 -25.632 1.00 67.56 81 PRO A C 1
ATOM 598 O O . PRO A 1 81 ? 18.099 4.258 -25.502 1.00 67.56 81 PRO A O 1
ATOM 601 N N . THR A 1 82 ? 17.025 6.149 -26.008 1.00 61.34 82 THR A N 1
ATOM 602 C CA . THR A 1 82 ? 18.231 6.930 -26.324 1.00 61.34 82 THR A CA 1
ATOM 603 C C . THR A 1 82 ? 18.949 7.505 -25.101 1.00 61.34 82 THR A C 1
ATOM 605 O O . THR A 1 82 ? 20.111 7.883 -25.217 1.00 61.34 82 THR A O 1
ATOM 608 N N . ASN A 1 83 ? 18.306 7.551 -23.930 1.00 60.66 83 ASN A N 1
ATOM 609 C CA . ASN A 1 83 ? 18.931 7.995 -22.679 1.00 60.66 83 ASN A CA 1
ATOM 610 C C . ASN A 1 83 ? 19.399 6.783 -21.866 1.00 60.66 83 ASN A C 1
ATOM 612 O O . ASN A 1 83 ? 18.838 6.457 -20.820 1.00 60.66 83 ASN A O 1
ATOM 616 N N . LEU A 1 84 ? 20.429 6.099 -22.365 1.00 65.31 84 LEU A N 1
ATOM 617 C CA . LEU A 1 84 ? 21.073 5.002 -21.646 1.00 65.31 84 LEU A CA 1
ATOM 618 C C . LEU A 1 84 ? 21.952 5.573 -20.531 1.00 65.31 84 LEU A C 1
ATOM 620 O O . LEU A 1 84 ? 23.158 5.752 -20.684 1.00 65.31 84 LEU A O 1
ATOM 624 N N . LEU A 1 85 ? 21.331 5.878 -19.393 1.00 78.25 85 LEU A N 1
ATOM 625 C CA . LEU A 1 85 ? 22.075 6.070 -18.159 1.00 78.25 85 LEU A CA 1
ATOM 626 C C . LEU A 1 85 ? 22.607 4.695 -17.734 1.00 78.25 85 LEU A C 1
ATOM 628 O O . LEU A 1 85 ? 21.832 3.816 -17.355 1.00 78.25 85 LEU A O 1
ATOM 632 N N . SER A 1 86 ? 23.919 4.486 -17.838 1.00 79.25 86 SER A N 1
ATOM 633 C CA . SER A 1 86 ? 24.541 3.233 -17.408 1.00 79.25 86 SER A CA 1
ATOM 634 C C . SER A 1 86 ? 24.289 3.015 -15.916 1.00 79.25 86 SER A C 1
ATOM 636 O O . SER A 1 86 ? 24.764 3.786 -15.080 1.00 79.25 86 SER A O 1
ATOM 638 N N . LEU A 1 87 ? 23.535 1.967 -15.575 1.00 80.75 87 LEU A N 1
ATOM 639 C CA . LEU A 1 87 ? 23.338 1.566 -14.184 1.00 80.75 87 LEU A CA 1
ATOM 640 C C . LEU A 1 87 ? 24.673 1.138 -13.568 1.00 80.75 87 LEU A C 1
ATOM 642 O O . LEU A 1 87 ? 25.521 0.533 -14.225 1.00 80.75 87 LEU A O 1
ATOM 646 N 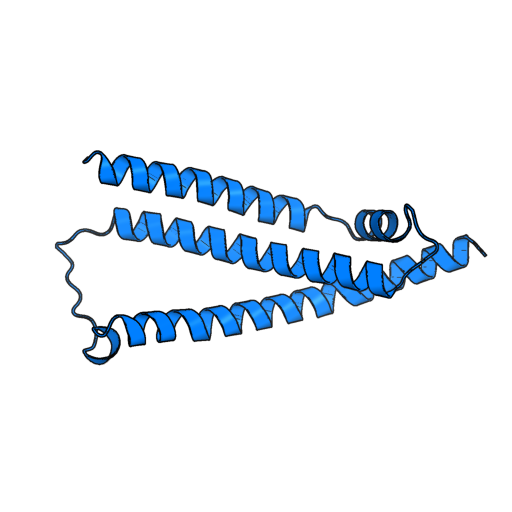N . HIS A 1 88 ? 24.836 1.408 -12.273 1.00 86.62 88 HIS A N 1
ATOM 647 C CA . HIS A 1 88 ? 25.978 0.908 -11.514 1.00 86.62 88 HIS A CA 1
ATOM 648 C C . HIS A 1 88 ? 26.057 -0.633 -11.630 1.00 86.62 88 HIS A C 1
ATOM 650 O O . HIS A 1 88 ? 25.015 -1.282 -11.516 1.00 86.62 88 HIS A O 1
ATOM 656 N N . PRO A 1 89 ? 27.245 -1.254 -11.787 1.00 86.38 89 PRO A N 1
ATOM 657 C CA . PRO A 1 89 ? 27.377 -2.690 -12.078 1.00 86.38 89 PRO A CA 1
ATOM 658 C C . PRO A 1 89 ? 26.664 -3.613 -11.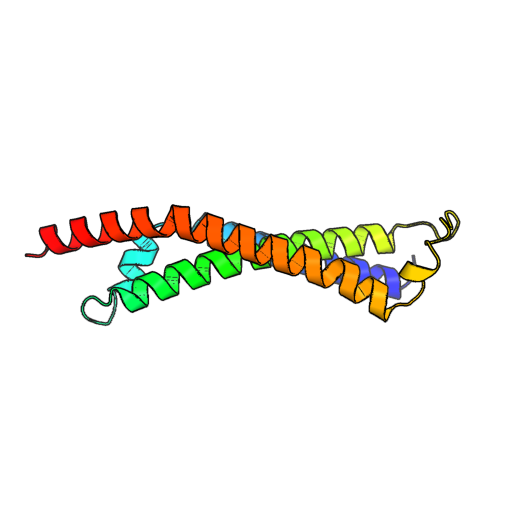080 1.00 86.38 89 PRO A C 1
ATOM 660 O O . PRO A 1 89 ? 26.103 -4.636 -11.455 1.00 86.38 89 PRO A O 1
ATOM 663 N N . VAL A 1 90 ? 26.631 -3.222 -9.804 1.00 84.44 90 VAL A N 1
ATOM 664 C CA . VAL A 1 90 ? 25.913 -3.954 -8.744 1.00 84.44 90 VAL A CA 1
ATOM 665 C C . VAL A 1 90 ? 24.397 -3.984 -8.994 1.00 84.44 90 VAL A C 1
ATOM 667 O O . VAL A 1 90 ? 23.753 -4.998 -8.744 1.00 84.44 90 VAL A O 1
ATOM 670 N N . LEU A 1 91 ? 23.833 -2.896 -9.525 1.00 84.38 91 LEU A N 1
ATOM 671 C CA . LEU A 1 91 ? 22.411 -2.776 -9.862 1.00 84.38 91 LEU A CA 1
ATOM 672 C C . LEU A 1 91 ? 22.078 -3.347 -11.249 1.00 84.38 91 LEU A C 1
ATOM 674 O O . LEU A 1 91 ? 20.904 -3.487 -11.573 1.00 84.38 91 LEU A O 1
ATOM 678 N N . ALA A 1 92 ? 23.081 -3.701 -12.059 1.00 86.00 92 ALA A N 1
ATOM 679 C CA . ALA A 1 92 ? 22.864 -4.384 -13.334 1.00 86.00 92 ALA A CA 1
ATOM 680 C C . ALA A 1 92 ? 22.408 -5.844 -13.143 1.00 86.00 92 ALA A C 1
ATOM 682 O O . ALA A 1 92 ? 21.800 -6.429 -14.038 1.00 86.00 92 ALA A O 1
ATOM 683 N N . ASN A 1 93 ? 22.666 -6.442 -11.972 1.00 90.62 93 ASN A N 1
ATOM 684 C CA . ASN A 1 93 ? 22.107 -7.741 -11.619 1.00 90.62 93 ASN A CA 1
ATOM 685 C C . ASN A 1 93 ? 20.625 -7.587 -11.240 1.00 90.62 93 ASN A C 1
ATOM 687 O O . ASN A 1 93 ? 20.299 -6.996 -10.209 1.00 90.62 93 ASN A O 1
ATOM 691 N N . ALA A 1 94 ? 19.737 -8.172 -12.049 1.00 87.50 94 ALA A N 1
ATOM 692 C CA . ALA A 1 94 ? 18.289 -8.070 -11.880 1.00 87.50 94 ALA A CA 1
ATOM 693 C C . ALA A 1 94 ? 17.801 -8.501 -10.485 1.00 87.50 94 ALA A C 1
ATOM 695 O O . ALA A 1 94 ? 16.931 -7.845 -9.917 1.00 87.50 94 ALA A O 1
ATOM 696 N N . TYR A 1 95 ? 18.380 -9.551 -9.891 1.00 90.06 95 TYR A N 1
ATOM 697 C CA . TYR A 1 95 ? 17.981 -10.009 -8.556 1.00 90.06 95 TYR A CA 1
ATOM 698 C C . TYR A 1 95 ? 18.348 -8.991 -7.473 1.00 90.06 95 TYR A C 1
ATOM 700 O O . TYR A 1 95 ? 17.537 -8.700 -6.594 1.00 90.06 95 TYR A O 1
ATOM 708 N N . ILE A 1 96 ? 19.551 -8.413 -7.559 1.00 91.31 96 ILE A N 1
ATOM 709 C CA . ILE A 1 96 ? 20.008 -7.376 -6.624 1.00 91.31 96 ILE A CA 1
ATOM 710 C C . ILE A 1 96 ? 19.151 -6.122 -6.784 1.00 91.31 96 ILE A C 1
ATOM 712 O O . ILE A 1 96 ? 18.733 -5.545 -5.785 1.00 91.31 96 ILE A O 1
ATOM 716 N N . PHE A 1 97 ? 18.835 -5.734 -8.020 1.00 89.06 97 PHE A N 1
ATOM 717 C CA . PHE A 1 97 ? 17.967 -4.595 -8.304 1.00 89.06 97 PHE A CA 1
ATOM 718 C C . PHE A 1 97 ? 16.560 -4.774 -7.718 1.00 89.06 97 PHE A C 1
ATOM 720 O O . PHE A 1 97 ? 16.054 -3.882 -7.037 1.00 89.06 97 PHE A O 1
ATOM 727 N N . VAL A 1 98 ? 15.951 -5.950 -7.909 1.00 89.69 98 VAL A N 1
ATOM 728 C CA . VAL A 1 98 ? 14.634 -6.267 -7.337 1.00 89.69 98 VAL A CA 1
ATOM 729 C C . VAL A 1 98 ? 14.676 -6.208 -5.812 1.00 89.69 98 VAL A C 1
ATOM 731 O O . VAL A 1 98 ? 13.815 -5.567 -5.212 1.00 89.69 98 VAL A O 1
ATOM 734 N N . LEU A 1 99 ? 15.685 -6.805 -5.169 1.00 91.44 99 LEU A N 1
ATOM 735 C CA . LEU A 1 99 ? 15.832 -6.745 -3.710 1.00 91.44 99 LEU A CA 1
ATOM 736 C C . LEU A 1 99 ? 16.061 -5.313 -3.206 1.00 91.44 99 LEU A C 1
ATOM 738 O O . LEU A 1 99 ? 15.481 -4.922 -2.191 1.00 91.44 99 LEU A O 1
ATOM 742 N N . ALA A 1 100 ? 16.851 -4.520 -3.932 1.00 90.69 100 ALA A N 1
ATOM 743 C CA . ALA A 1 100 ? 17.134 -3.127 -3.604 1.00 90.69 100 ALA A CA 1
ATOM 744 C C . ALA A 1 100 ? 15.890 -2.228 -3.673 1.00 90.69 100 ALA A C 1
ATOM 746 O O . ALA A 1 100 ? 15.851 -1.217 -2.981 1.00 90.69 100 ALA A O 1
ATOM 747 N N . ILE A 1 101 ? 14.865 -2.589 -4.454 1.00 92.62 101 ILE A N 1
ATOM 748 C CA . ILE A 1 101 ? 13.574 -1.881 -4.480 1.00 92.62 101 ILE A CA 1
ATOM 749 C C . ILE A 1 101 ? 12.596 -2.483 -3.467 1.00 92.62 101 ILE A C 1
ATOM 751 O O . ILE A 1 101 ? 11.915 -1.747 -2.746 1.00 92.62 101 ILE A O 1
ATOM 755 N N . LEU A 1 102 ? 12.518 -3.814 -3.393 1.00 91.06 102 LEU A N 1
ATOM 756 C CA . LEU A 1 102 ? 11.540 -4.525 -2.573 1.00 91.06 102 LEU A CA 1
ATOM 757 C C . LEU A 1 102 ? 11.763 -4.282 -1.078 1.00 91.06 102 LEU A C 1
ATOM 759 O O . LEU A 1 102 ? 10.796 -4.022 -0.364 1.00 91.06 102 LEU A O 1
ATOM 763 N N . LEU A 1 103 ? 13.013 -4.333 -0.602 1.00 93.88 103 LEU A N 1
ATOM 764 C CA . LEU A 1 103 ? 13.312 -4.179 0.825 1.00 93.88 103 LEU A CA 1
ATOM 765 C C . LEU A 1 103 ? 12.975 -2.769 1.344 1.00 93.88 103 LEU A C 1
ATOM 767 O O . LEU A 1 103 ? 12.217 -2.680 2.314 1.00 93.88 103 LEU A O 1
ATOM 771 N N . PRO A 1 104 ? 13.429 -1.663 0.714 1.00 94.12 104 PRO A N 1
ATOM 772 C CA . PRO A 1 104 ? 13.038 -0.323 1.147 1.00 94.12 104 PRO A CA 1
ATOM 773 C C . PRO A 1 104 ? 11.539 -0.069 1.009 1.00 94.12 104 PRO A C 1
ATOM 775 O O . PRO A 1 104 ? 10.940 0.529 1.901 1.00 94.12 104 PRO A O 1
ATOM 778 N N . THR A 1 105 ? 10.916 -0.553 -0.071 1.00 93.50 105 THR A N 1
ATOM 779 C CA . THR A 1 105 ? 9.474 -0.377 -0.291 1.00 93.50 105 THR A CA 1
ATOM 780 C C . THR A 1 105 ? 8.667 -1.125 0.767 1.00 93.50 105 THR A C 1
ATOM 782 O O . THR A 1 105 ? 7.740 -0.558 1.339 1.00 93.50 105 THR A O 1
ATOM 785 N N . GLY A 1 106 ? 9.045 -2.364 1.092 1.00 92.94 106 GLY A N 1
ATOM 786 C CA . GLY A 1 106 ? 8.428 -3.150 2.160 1.00 92.94 106 GLY A CA 1
ATOM 787 C C . GLY A 1 106 ? 8.601 -2.506 3.536 1.00 92.94 106 GLY A C 1
ATOM 788 O O . GLY A 1 106 ? 7.636 -2.408 4.295 1.00 92.94 106 GLY A O 1
ATOM 789 N N . ALA A 1 107 ? 9.797 -1.995 3.841 1.00 95.12 107 ALA A N 1
ATOM 790 C CA . ALA A 1 107 ? 10.060 -1.279 5.088 1.00 95.12 107 ALA A CA 1
ATOM 791 C C . ALA A 1 107 ? 9.227 0.012 5.198 1.00 95.12 107 ALA A C 1
ATOM 793 O O . ALA A 1 107 ? 8.598 0.255 6.231 1.00 95.12 107 ALA A O 1
ATOM 794 N N . ALA A 1 108 ? 9.162 0.805 4.125 1.00 94.31 108 ALA A N 1
ATOM 795 C CA . ALA A 1 108 ? 8.347 2.016 4.063 1.00 94.31 108 ALA A CA 1
ATOM 796 C C . ALA A 1 108 ? 6.849 1.700 4.197 1.00 94.31 108 ALA A C 1
ATOM 798 O O . ALA A 1 108 ? 6.147 2.354 4.970 1.00 94.31 108 ALA A O 1
ATOM 799 N N . ALA A 1 109 ? 6.369 0.659 3.509 1.00 93.94 109 ALA A N 1
ATOM 800 C CA . ALA A 1 109 ? 4.990 0.191 3.591 1.00 93.94 109 ALA A CA 1
ATOM 801 C C . ALA A 1 109 ? 4.618 -0.229 5.017 1.00 93.94 109 ALA A C 1
ATOM 803 O O . ALA A 1 109 ? 3.588 0.189 5.547 1.00 93.94 109 ALA A O 1
ATOM 804 N N . PHE A 1 110 ? 5.482 -1.010 5.668 1.00 94.12 110 PHE A N 1
ATOM 805 C CA . PHE A 1 110 ? 5.276 -1.441 7.045 1.00 94.12 110 PHE A CA 1
ATOM 806 C C . PHE A 1 110 ? 5.280 -0.261 8.025 1.00 94.12 110 PHE A C 1
ATOM 808 O O . PHE A 1 110 ? 4.421 -0.188 8.907 1.00 94.12 110 PHE A O 1
ATOM 815 N N . GLY A 1 111 ? 6.204 0.689 7.846 1.00 95.00 111 GLY A N 1
ATOM 816 C CA . GLY A 1 111 ? 6.256 1.921 8.633 1.00 95.00 111 GLY A CA 1
ATOM 817 C C . GLY A 1 111 ? 4.977 2.749 8.497 1.00 95.00 111 GLY A C 1
ATOM 818 O O . GLY A 1 111 ? 4.389 3.143 9.507 1.00 95.00 111 GLY A O 1
ATOM 819 N N . LEU A 1 112 ? 4.495 2.945 7.266 1.00 94.38 112 LEU A N 1
ATOM 820 C CA . LEU A 1 112 ? 3.261 3.682 6.993 1.00 94.38 112 LEU A CA 1
ATOM 821 C C . LEU A 1 112 ? 2.029 2.966 7.562 1.00 94.38 112 LEU A C 1
ATOM 823 O O . LEU A 1 112 ? 1.176 3.604 8.176 1.00 94.38 112 LEU A O 1
ATOM 827 N N . TYR A 1 113 ? 1.962 1.640 7.432 1.00 93.75 113 TYR A N 1
ATOM 828 C CA . TYR A 1 113 ? 0.910 0.820 8.036 1.00 93.75 113 TYR A CA 1
ATOM 829 C C . TYR A 1 113 ? 0.867 0.998 9.559 1.00 93.75 113 TYR A C 1
ATOM 831 O O . TYR A 1 113 ? -0.192 1.284 10.124 1.00 93.75 113 TYR A O 1
ATOM 839 N N . LYS A 1 114 ? 2.020 0.890 10.233 1.00 94.62 114 LYS A N 1
ATOM 840 C CA . LYS A 1 114 ? 2.116 1.084 11.687 1.00 94.62 114 LYS A CA 1
ATOM 841 C C . LYS A 1 114 ? 1.735 2.502 12.105 1.00 94.62 114 LYS A C 1
ATOM 843 O O . LYS A 1 114 ? 1.072 2.664 13.129 1.00 94.62 114 LYS A O 1
ATOM 848 N N . LEU A 1 115 ? 2.115 3.509 11.320 1.00 94.12 115 LEU A N 1
ATOM 849 C CA . LEU A 1 115 ? 1.748 4.901 11.568 1.00 94.12 115 LEU A CA 1
ATOM 850 C C . LEU A 1 115 ? 0.229 5.104 11.482 1.00 94.12 115 LEU A C 1
ATOM 852 O O . LEU A 1 115 ? -0.369 5.639 12.415 1.00 94.12 115 LEU A O 1
ATOM 856 N N . LEU A 1 116 ? -0.403 4.615 10.411 1.00 91.19 116 LEU A N 1
ATOM 857 C CA . LEU A 1 116 ? -1.854 4.695 10.229 1.00 91.19 116 LEU A CA 1
ATOM 858 C C . LEU A 1 116 ? -2.608 3.964 11.342 1.00 91.19 116 LEU A C 1
ATOM 860 O O . LEU A 1 116 ? -3.585 4.497 11.869 1.00 91.19 116 LEU A O 1
ATOM 864 N N . LEU A 1 117 ? -2.138 2.778 11.734 1.00 91.62 117 LEU A N 1
ATOM 865 C CA . LEU A 1 117 ? -2.736 2.015 12.826 1.00 91.62 117 LEU A CA 1
ATOM 866 C C . LEU A 1 117 ? -2.642 2.777 14.152 1.00 91.62 117 LEU A C 1
ATOM 868 O O . LEU A 1 117 ? -3.632 2.878 14.872 1.00 91.62 117 LEU A O 1
ATOM 872 N N . ARG A 1 118 ? -1.480 3.374 14.447 1.00 93.81 118 ARG A N 1
ATOM 873 C CA . ARG A 1 118 ? -1.265 4.175 15.660 1.00 93.81 118 ARG A CA 1
ATOM 874 C C . ARG A 1 118 ? -2.214 5.372 15.743 1.00 93.81 118 ARG A C 1
ATOM 876 O O . ARG A 1 118 ? -2.574 5.766 16.846 1.00 93.81 118 ARG A O 1
ATOM 883 N N . TRP A 1 119 ? -2.606 5.947 14.608 1.00 89.25 119 TRP A N 1
ATOM 884 C CA . TRP A 1 119 ? -3.519 7.092 14.566 1.00 89.25 119 TRP A CA 1
ATOM 885 C C . TRP A 1 119 ? -4.993 6.681 14.592 1.00 89.25 119 TRP A C 1
ATOM 887 O O . TRP A 1 119 ? -5.789 7.312 15.281 1.00 89.25 119 TRP A O 1
ATOM 897 N N . ARG A 1 120 ? -5.373 5.622 13.866 1.00 88.94 120 ARG A N 1
ATOM 898 C CA . ARG A 1 120 ? -6.782 5.208 13.722 1.00 88.94 120 ARG A CA 1
ATOM 899 C C . ARG A 1 120 ? -7.300 4.377 14.894 1.00 88.94 120 ARG A C 1
ATOM 901 O O . ARG A 1 120 ? -8.468 4.499 15.248 1.00 88.94 120 ARG A O 1
ATOM 908 N N . LEU A 1 121 ? -6.449 3.549 15.497 1.00 89.44 121 LEU A N 1
ATOM 909 C CA . LEU A 1 121 ? -6.839 2.662 16.590 1.00 89.44 121 LEU A CA 1
ATOM 910 C C . LEU A 1 121 ? -7.372 3.391 17.841 1.00 89.44 121 LEU A C 1
ATOM 912 O O . LEU A 1 121 ? -8.438 2.999 18.308 1.00 89.44 121 LEU A O 1
ATOM 916 N N . PRO A 1 122 ? -6.711 4.432 18.393 1.00 89.19 122 PRO A N 1
ATOM 917 C CA . PRO A 1 122 ? -7.215 5.098 19.596 1.00 89.19 122 PRO A CA 1
ATOM 918 C C . PRO A 1 122 ? -8.568 5.778 19.366 1.00 89.19 122 PRO A C 1
ATOM 920 O O . PRO A 1 122 ? -9.431 5.693 20.230 1.00 89.19 122 PRO A O 1
ATOM 923 N N . LEU A 1 123 ? -8.778 6.381 18.189 1.00 88.06 123 LEU A N 1
ATOM 924 C CA . LEU A 1 123 ? -10.053 7.006 17.825 1.00 88.06 123 LEU A CA 1
ATOM 925 C C . LEU A 1 123 ? -11.187 5.977 17.778 1.00 88.06 123 LEU A C 1
ATOM 927 O O . LEU A 1 123 ? -12.270 6.224 18.294 1.00 88.06 123 LEU A O 1
ATOM 931 N N . LEU A 1 124 ? -10.926 4.801 17.200 1.00 86.00 124 LEU A N 1
ATOM 932 C CA . LEU A 1 124 ? -11.907 3.720 17.172 1.00 86.00 124 LEU A CA 1
ATOM 933 C C . LEU A 1 124 ? -12.236 3.230 18.589 1.00 86.00 124 LEU A C 1
ATOM 935 O O . LEU A 1 124 ? -13.402 3.044 18.910 1.00 86.00 124 LEU A O 1
ATOM 939 N N . LEU A 1 125 ? -11.223 3.027 19.436 1.00 86.44 125 LEU A N 1
ATOM 940 C CA . LEU A 1 125 ? -11.429 2.562 20.810 1.00 86.44 125 LEU A CA 1
ATOM 941 C C . LEU A 1 125 ? -12.233 3.565 21.648 1.00 86.44 125 LEU A C 1
ATOM 943 O O . LEU A 1 125 ? -13.117 3.143 22.385 1.00 86.44 125 LEU A O 1
ATOM 947 N N . GLN A 1 126 ? -11.982 4.868 21.489 1.00 87.88 126 GLN A N 1
ATOM 948 C CA . GLN A 1 126 ? -12.769 5.918 22.146 1.00 87.88 126 GLN A CA 1
ATOM 949 C C . GLN A 1 126 ? -14.243 5.863 21.728 1.00 87.88 126 GLN A C 1
ATOM 951 O O . GLN A 1 126 ? -15.123 5.793 22.583 1.00 87.88 126 GLN A O 1
ATOM 956 N N . GLU A 1 127 ? -14.516 5.802 20.423 1.00 85.19 127 GLU A N 1
ATOM 957 C CA . GLU A 1 127 ? -15.885 5.717 19.902 1.00 85.19 127 GLU A CA 1
ATOM 958 C C . GLU A 1 127 ? -16.604 4.433 20.358 1.00 85.19 127 GLU A C 1
ATOM 960 O O . GLU A 1 127 ? -17.812 4.418 20.597 1.00 85.19 127 GLU A O 1
ATOM 965 N N . LEU A 1 128 ? -15.865 3.326 20.480 1.00 80.56 128 LEU A N 1
ATOM 966 C CA . LEU A 1 128 ? -16.394 2.055 20.976 1.00 80.56 128 LEU A CA 1
ATOM 967 C C . LEU A 1 128 ? -16.781 2.141 22.459 1.00 80.56 128 LEU A C 1
ATOM 969 O O . LEU A 1 128 ? -17.849 1.658 22.843 1.00 80.56 128 LEU A O 1
ATOM 973 N N . GLU A 1 129 ? -15.944 2.765 23.291 1.00 85.06 129 GLU A N 1
ATOM 974 C CA . GLU A 1 129 ? -16.230 2.966 24.716 1.00 85.06 129 GLU A CA 1
ATOM 975 C C . GLU A 1 129 ? -17.451 3.869 24.937 1.00 85.06 129 GLU A C 1
ATOM 977 O O . GLU A 1 129 ? -18.277 3.580 25.806 1.00 85.06 129 GLU A O 1
ATOM 982 N N . GLU A 1 130 ? -17.594 4.933 24.142 1.00 86.00 130 GLU A N 1
ATOM 983 C CA . GLU A 1 130 ? -18.756 5.830 24.193 1.00 86.00 130 GLU A CA 1
ATOM 984 C C . GLU A 1 130 ? -20.060 5.101 23.849 1.00 86.00 130 GLU A C 1
ATOM 986 O O . GLU A 1 130 ? -21.036 5.199 24.595 1.00 86.00 130 GLU A O 1
ATOM 991 N N . ASN A 1 131 ? -20.068 4.309 22.773 1.00 80.94 131 ASN A N 1
ATOM 992 C CA . ASN A 1 131 ? -21.256 3.552 22.370 1.00 80.94 131 ASN A CA 1
ATOM 993 C C . ASN A 1 131 ? -21.637 2.469 23.389 1.00 80.94 131 ASN A C 1
ATOM 995 O O . ASN A 1 131 ? -22.821 2.259 23.643 1.00 80.94 131 ASN A O 1
ATOM 999 N N . THR A 1 132 ? -20.650 1.817 24.011 1.00 80.81 132 THR A N 1
ATOM 1000 C CA . THR A 1 132 ? -20.910 0.786 25.030 1.00 80.81 132 THR A CA 1
ATOM 1001 C C . THR A 1 132 ? -21.579 1.393 26.266 1.00 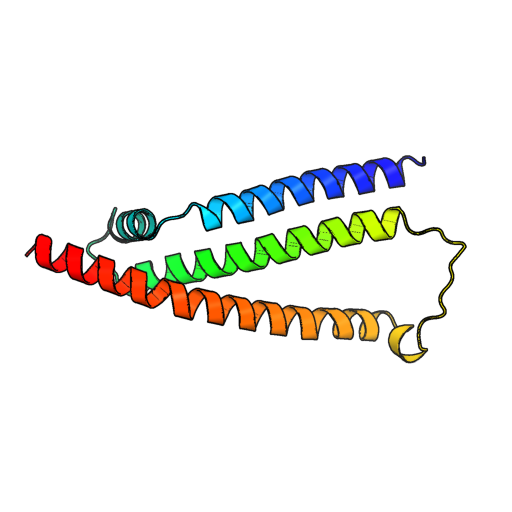80.81 132 THR A C 1
ATOM 1003 O O . THR A 1 132 ? -22.580 0.860 26.741 1.00 80.81 132 THR A O 1
ATOM 1006 N N . LYS A 1 133 ? -21.090 2.547 26.745 1.00 82.75 133 LYS A N 1
ATOM 1007 C CA . LYS A 1 133 ? -21.691 3.274 27.881 1.00 82.75 133 LYS A CA 1
ATOM 1008 C C . LYS A 1 133 ? -23.105 3.779 27.590 1.00 82.75 133 LYS A C 1
ATOM 1010 O O . LYS A 1 133 ? -23.903 3.882 28.508 1.00 82.75 133 LYS A O 1
ATOM 1015 N N . ALA A 1 134 ? -23.410 4.121 26.339 1.00 79.50 134 ALA A N 1
ATOM 1016 C CA . ALA A 1 134 ? -24.748 4.565 25.951 1.00 79.50 134 ALA A CA 1
ATOM 1017 C C . ALA A 1 134 ? -25.780 3.421 25.919 1.00 79.50 134 ALA A C 1
ATOM 1019 O O . ALA A 1 134 ? -26.979 3.683 25.972 1.00 79.50 134 ALA A O 1
ATOM 1020 N N . SER A 1 135 ? -25.322 2.169 25.802 1.00 76.50 135 SER A N 1
ATOM 1021 C CA . SER A 1 135 ? -26.178 0.976 25.734 1.00 76.50 135 SER A CA 1
ATOM 1022 C C . SER A 1 135 ? -26.426 0.278 27.078 1.00 76.50 135 SER A C 1
ATOM 1024 O O . SER A 1 135 ? -27.300 -0.584 27.143 1.00 76.50 135 SER A O 1
ATOM 1026 N N . SER A 1 136 ? -25.661 0.629 28.120 1.00 71.31 136 SER A N 1
ATOM 1027 C CA . SER A 1 136 ? -25.763 0.096 29.490 1.00 71.31 136 SER A CA 1
ATOM 1028 C C . SER A 1 136 ? -26.622 0.977 30.386 1.00 71.31 136 SER A C 1
ATOM 1030 O O . SER A 1 136 ? -27.460 0.424 31.128 1.00 71.31 136 SER A O 1
#

Secondary structure (DSSP, 8-state):
--HHHHHHHHHHHHHHHHHHHHHHHHHH--HHHHHHHHHSSSS--HHHHHHHHHHHHHHHHHHHHHHHHHHHHHHHHH--TT------GGGGSHHHHHHHHHHHHHHHHHHHHHHHHHHHHHHHHHHHHHHHHHH-